Protein AF-A0A9E5NPL6-F1 (afdb_monomer)

Structure (mmCIF, N/CA/C/O backbone):
data_AF-A0A9E5NPL6-F1
#
_entry.id   AF-A0A9E5NPL6-F1
#
loop_
_atom_site.group_PDB
_atom_site.id
_atom_site.type_symbol
_atom_site.label_atom_id
_atom_site.label_alt_id
_atom_site.label_comp_id
_atom_site.label_asym_id
_atom_site.label_entity_id
_atom_site.label_seq_id
_atom_site.pdbx_PDB_ins_code
_atom_site.Cartn_x
_atom_site.Cartn_y
_atom_site.Cartn_z
_atom_site.occupancy
_atom_site.B_iso_or_equiv
_atom_site.auth_seq_id
_atom_site.auth_comp_id
_atom_site.auth_asym_id
_atom_site.auth_atom_id
_atom_site.pdbx_PDB_model_num
ATOM 1 N N . VAL A 1 1 ? 6.848 6.353 20.439 1.00 38.78 1 VAL A N 1
ATOM 2 C CA . VAL A 1 1 ? 7.927 6.007 19.487 1.00 38.78 1 VAL A CA 1
ATOM 3 C C . VAL A 1 1 ? 7.367 4.941 18.567 1.00 38.78 1 VAL A C 1
ATOM 5 O O . VAL A 1 1 ? 7.114 3.843 19.040 1.00 38.78 1 VAL A O 1
ATOM 8 N N . VAL A 1 2 ? 7.049 5.287 17.318 1.00 30.00 2 VAL A N 1
ATOM 9 C CA . VAL A 1 2 ? 6.638 4.300 16.309 1.00 30.00 2 VAL A CA 1
ATOM 10 C C . VAL A 1 2 ? 7.932 3.731 15.748 1.00 30.00 2 VAL A C 1
ATOM 12 O O . VAL A 1 2 ? 8.595 4.371 14.940 1.00 30.00 2 VAL A O 1
ATOM 15 N N . ALA A 1 3 ? 8.357 2.596 16.293 1.00 31.83 3 ALA A N 1
ATOM 16 C CA . ALA A 1 3 ? 9.470 1.843 15.744 1.00 31.83 3 ALA A CA 1
ATOM 17 C C . ALA A 1 3 ? 8.955 1.124 14.494 1.00 31.83 3 ALA A C 1
ATOM 19 O O . ALA A 1 3 ? 8.072 0.270 14.580 1.00 31.83 3 ALA A O 1
ATOM 20 N N . SER A 1 4 ? 9.461 1.524 13.332 1.00 40.28 4 SER A N 1
ATOM 21 C CA . SER A 1 4 ? 9.254 0.841 12.062 1.00 40.28 4 SER A CA 1
ATOM 22 C C . SER A 1 4 ? 9.804 -0.581 12.174 1.00 40.28 4 SER A C 1
ATOM 24 O O . SER A 1 4 ? 11.012 -0.794 12.196 1.00 40.28 4 SER A O 1
ATOM 26 N N . LEU A 1 5 ? 8.907 -1.565 12.278 1.00 42.22 5 LEU A N 1
ATOM 27 C CA . LEU A 1 5 ? 9.265 -2.984 12.367 1.00 42.22 5 LEU A CA 1
ATOM 28 C C . LEU A 1 5 ? 9.624 -3.603 11.004 1.00 42.22 5 LEU A C 1
ATOM 30 O O . LEU A 1 5 ? 9.785 -4.814 10.908 1.00 42.22 5 LEU A O 1
ATOM 34 N N . TRP A 1 6 ? 9.722 -2.794 9.949 1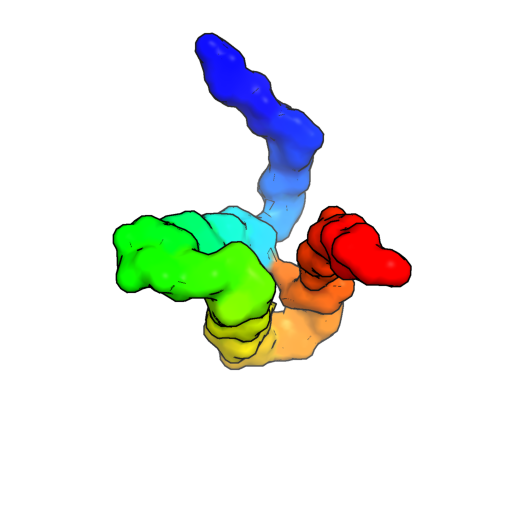.00 50.12 6 TRP A N 1
ATOM 35 C CA . TRP A 1 6 ? 9.945 -3.264 8.588 1.00 50.12 6 TRP A CA 1
ATOM 36 C C . TRP A 1 6 ? 10.897 -2.308 7.885 1.00 50.12 6 TRP A C 1
ATOM 38 O O . TRP A 1 6 ? 10.638 -1.105 7.814 1.00 50.12 6 TRP A O 1
ATOM 48 N N . ASN A 1 7 ? 12.019 -2.853 7.418 1.00 43.06 7 ASN A N 1
ATOM 49 C CA . ASN A 1 7 ? 12.938 -2.159 6.532 1.00 43.06 7 ASN A CA 1
ATOM 50 C C . ASN A 1 7 ? 12.144 -1.828 5.259 1.00 43.06 7 ASN A C 1
ATOM 52 O O . ASN A 1 7 ? 11.751 -2.731 4.522 1.00 43.06 7 ASN A O 1
ATOM 56 N N . VAL A 1 8 ? 11.806 -0.553 5.062 1.00 49.44 8 VAL A N 1
ATOM 57 C CA . VAL A 1 8 ? 11.162 -0.055 3.840 1.00 49.44 8 VAL A CA 1
ATOM 58 C C . VAL A 1 8 ? 12.255 -0.005 2.772 1.00 49.44 8 VAL A C 1
ATOM 60 O O . VAL A 1 8 ? 12.812 1.053 2.504 1.00 49.44 8 VAL A O 1
ATOM 63 N N . ASP A 1 9 ? 12.642 -1.174 2.262 1.00 50.16 9 ASP A N 1
ATOM 64 C CA . ASP A 1 9 ? 13.736 -1.309 1.288 1.00 50.16 9 ASP A CA 1
ATOM 65 C C . ASP A 1 9 ? 13.309 -0.972 -0.148 1.00 50.16 9 ASP A C 1
ATOM 67 O O . ASP A 1 9 ? 14.162 -0.733 -0.992 1.00 50.16 9 ASP A O 1
ATOM 71 N N . ASP A 1 10 ? 12.012 -0.876 -0.445 1.00 64.38 10 ASP A N 1
ATOM 72 C CA . ASP A 1 10 ? 11.541 -0.592 -1.800 1.00 64.38 10 ASP A CA 1
ATOM 73 C C . ASP A 1 10 ? 10.446 0.477 -1.777 1.00 64.38 10 ASP A C 1
ATOM 75 O O . ASP A 1 10 ? 9.400 0.308 -1.150 1.00 64.38 10 ASP A O 1
ATOM 79 N N . GLU A 1 11 ? 10.674 1.584 -2.486 1.00 74.06 11 GLU A N 1
ATOM 80 C CA . GLU A 1 11 ? 9.736 2.698 -2.712 1.00 74.06 11 GLU A CA 1
ATOM 81 C C . GLU A 1 11 ? 8.311 2.211 -3.040 1.00 74.06 11 GLU A C 1
ATOM 83 O O . GLU A 1 11 ? 7.324 2.718 -2.502 1.00 74.06 11 GLU A O 1
ATOM 88 N N . ALA A 1 12 ? 8.210 1.136 -3.826 1.00 73.38 12 ALA A N 1
ATOM 89 C CA . ALA A 1 12 ? 6.954 0.480 -4.169 1.00 73.38 12 ALA A CA 1
ATOM 90 C C . ALA A 1 12 ? 6.183 -0.056 -2.945 1.00 73.38 12 ALA A C 1
ATOM 92 O O . ALA A 1 12 ? 4.959 0.049 -2.903 1.00 73.38 12 ALA A O 1
ATOM 93 N N . THR A 1 13 ? 6.869 -0.571 -1.918 1.00 74.56 13 THR A N 1
ATOM 94 C CA . THR A 1 13 ? 6.246 -1.013 -0.656 1.00 74.56 13 THR A CA 1
ATOM 95 C C . THR A 1 13 ? 5.672 0.169 0.123 1.00 74.56 13 THR A C 1
ATOM 97 O O . THR A 1 13 ? 4.573 0.077 0.673 1.00 74.56 13 THR A O 1
ATOM 100 N N . GLY A 1 14 ? 6.391 1.295 0.154 1.00 81.75 14 GLY A N 1
ATOM 101 C CA . GLY A 1 14 ? 5.905 2.524 0.783 1.00 81.75 14 GLY A CA 1
ATOM 102 C C . GLY A 1 14 ? 4.619 3.020 0.122 1.00 81.75 14 GLY A C 1
ATOM 103 O O . GLY A 1 14 ? 3.619 3.246 0.803 1.00 81.75 14 GLY A O 1
ATOM 104 N N . ILE A 1 15 ? 4.621 3.078 -1.212 1.00 83.88 15 ILE A N 1
ATOM 105 C CA . ILE A 1 15 ? 3.460 3.481 -2.015 1.00 83.88 15 ILE A CA 1
ATOM 106 C C . ILE A 1 15 ? 2.294 2.492 -1.834 1.00 83.88 15 ILE A C 1
ATOM 108 O O . ILE A 1 15 ? 1.141 2.911 -1.716 1.00 83.88 15 ILE A O 1
ATOM 112 N N . LEU A 1 16 ? 2.567 1.183 -1.770 1.00 84.06 16 LEU A N 1
ATOM 113 C CA . LEU A 1 16 ? 1.545 0.159 -1.536 1.00 84.06 16 LEU A CA 1
ATOM 114 C C . LEU A 1 16 ? 0.839 0.370 -0.192 1.00 84.06 16 LEU A C 1
ATOM 116 O O . LEU A 1 16 ? -0.391 0.350 -0.130 1.00 84.06 16 LEU A O 1
ATOM 120 N N . MET A 1 17 ? 1.605 0.605 0.875 1.00 83.19 17 MET A N 1
ATOM 121 C CA . MET A 1 17 ? 1.058 0.802 2.219 1.00 83.19 17 MET A CA 1
ATOM 122 C C . MET A 1 17 ? 0.313 2.133 2.350 1.00 83.19 17 MET A C 1
ATOM 124 O O . MET A 1 17 ? -0.743 2.178 2.980 1.00 83.19 17 MET A O 1
ATOM 128 N N . GLU A 1 18 ? 0.803 3.201 1.721 1.00 87.88 18 GLU A N 1
ATOM 129 C CA . GLU A 1 18 ? 0.100 4.486 1.660 1.00 87.88 18 GLU A CA 1
ATOM 13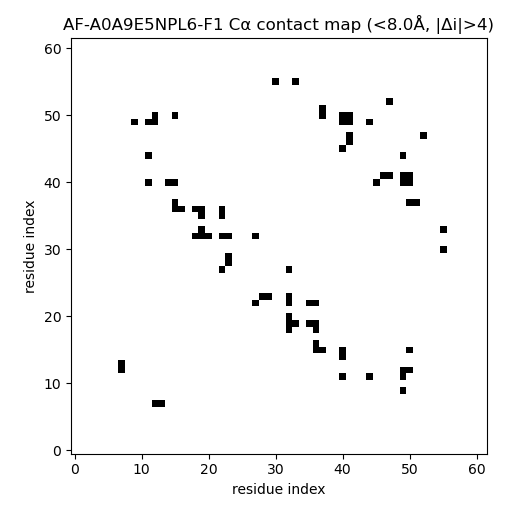0 C C . GLU A 1 18 ? -1.279 4.336 0.999 1.00 87.88 18 GLU A C 1
ATOM 132 O O . GLU A 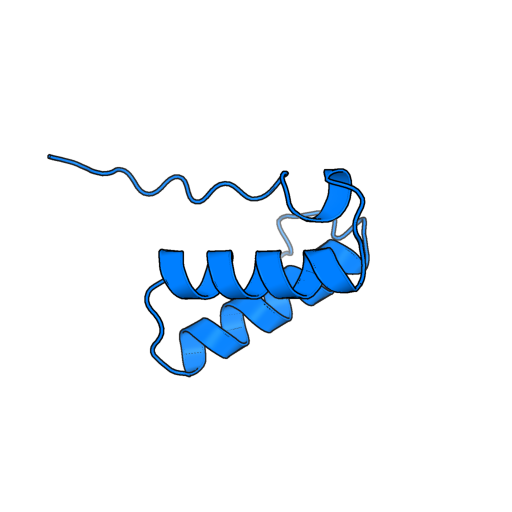1 18 ? -2.300 4.752 1.561 1.00 87.88 18 GLU A O 1
ATOM 137 N N . ARG A 1 19 ? -1.336 3.671 -0.161 1.00 88.31 19 ARG A N 1
ATOM 138 C CA . ARG A 1 19 ? -2.593 3.398 -0.874 1.00 88.31 19 ARG A CA 1
ATOM 139 C C . ARG A 1 19 ? 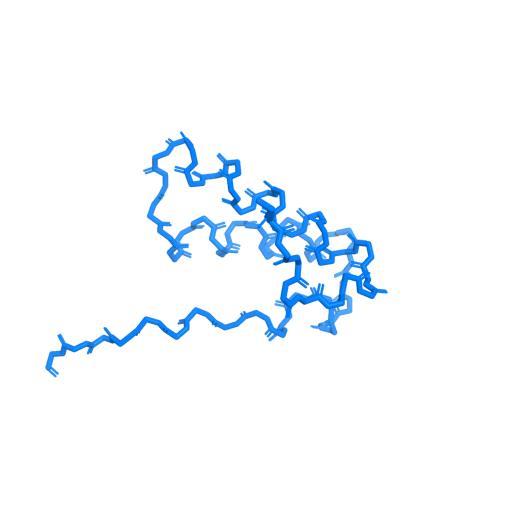-3.508 2.481 -0.067 1.00 88.31 19 ARG A C 1
ATOM 141 O O . ARG A 1 19 ? -4.704 2.745 0.027 1.00 88.31 19 ARG A O 1
ATOM 148 N N . PHE A 1 20 ? -2.960 1.450 0.574 1.00 88.06 20 PHE A N 1
ATOM 149 C CA . PHE A 1 20 ? -3.720 0.550 1.441 1.00 88.06 20 PHE A CA 1
ATOM 150 C C . PHE A 1 20 ? -4.428 1.305 2.575 1.00 88.06 20 PHE A C 1
ATOM 152 O O . PHE A 1 20 ? -5.645 1.185 2.721 1.00 88.06 20 PHE A O 1
ATOM 159 N N . TYR A 1 21 ? -3.702 2.127 3.338 1.00 88.19 21 TYR A N 1
ATOM 160 C CA . TYR A 1 21 ? -4.298 2.904 4.428 1.00 88.19 21 TYR A CA 1
ATOM 161 C C . TYR A 1 21 ? -5.260 3.984 3.931 1.00 88.19 21 TYR A C 1
ATOM 163 O O . TYR A 1 21 ? -6.261 4.256 4.594 1.00 88.19 21 TYR A O 1
ATOM 171 N N . THR A 1 22 ? -5.004 4.559 2.755 1.00 90.56 22 THR A N 1
ATOM 172 C CA . THR A 1 22 ? -5.933 5.495 2.107 1.00 90.56 22 THR A CA 1
ATOM 173 C C . THR A 1 22 ? -7.278 4.824 1.834 1.00 90.56 22 THR A C 1
ATOM 175 O O . THR A 1 22 ? -8.320 5.353 2.218 1.00 90.56 22 THR A O 1
ATOM 178 N N . HIS A 1 23 ? -7.263 3.630 1.241 1.00 89.56 23 HIS A N 1
ATOM 179 C CA . HIS A 1 23 ? -8.469 2.851 0.945 1.00 89.56 23 HIS A CA 1
ATOM 180 C C . HIS A 1 23 ? -9.177 2.365 2.213 1.00 89.56 23 HIS A C 1
ATOM 182 O O . HIS A 1 23 ? -10.405 2.414 2.303 1.00 89.56 23 HIS A O 1
ATOM 188 N N . LEU A 1 24 ? -8.414 1.972 3.234 1.00 87.56 24 LEU A N 1
ATOM 189 C CA . LEU A 1 24 ? -8.959 1.599 4.539 1.00 87.56 24 LEU A CA 1
ATOM 190 C C . LEU A 1 24 ? -9.672 2.785 5.215 1.00 87.56 24 LEU A C 1
ATOM 192 O O . LEU A 1 24 ? -10.780 2.637 5.727 1.00 87.56 24 LEU A O 1
ATOM 196 N N . GLY A 1 25 ? -9.082 3.984 5.152 1.00 89.50 25 GLY A N 1
ATOM 197 C CA . GLY A 1 25 ? -9.674 5.222 5.669 1.00 89.50 25 GLY A CA 1
ATOM 198 C C . GLY A 1 25 ? -10.937 5.669 4.924 1.00 89.50 25 GLY A C 1
ATOM 199 O O . GLY A 1 25 ? -11.764 6.378 5.492 1.00 89.50 25 GLY A O 1
ATOM 200 N N . GLN A 1 26 ? -11.130 5.211 3.684 1.00 90.50 26 GLN A N 1
ATOM 201 C CA . GLN A 1 26 ? -12.361 5.412 2.912 1.00 90.50 26 GLN A CA 1
ATOM 202 C C . GLN A 1 26 ? -13.481 4.424 3.288 1.00 90.50 26 GLN A C 1
ATOM 204 O O . GLN A 1 26 ? -14.576 4.493 2.732 1.00 90.50 26 GLN A O 1
ATOM 209 N N . GLY A 1 27 ? -13.234 3.515 4.238 1.00 89.50 27 GLY A N 1
ATOM 210 C CA . GLY A 1 27 ? -14.209 2.526 4.697 1.00 89.50 27 GLY A CA 1
ATOM 211 C C . GLY A 1 27 ? -14.227 1.233 3.879 1.00 89.50 27 GLY A C 1
ATOM 212 O O . GLY A 1 27 ? -15.166 0.447 4.009 1.00 89.50 27 GLY A O 1
ATOM 213 N N . MET A 1 28 ? -13.215 0.983 3.039 1.00 89.38 28 MET A N 1
ATOM 214 C CA . MET A 1 28 ? -13.064 -0.315 2.377 1.00 89.38 28 MET A CA 1
ATOM 215 C C . MET A 1 28 ? -12.667 -1.387 3.398 1.00 89.38 28 MET A C 1
ATOM 217 O O . MET A 1 28 ? -11.893 -1.129 4.315 1.00 89.38 28 MET A O 1
ATOM 221 N N . GLY A 1 29 ? -13.164 -2.616 3.229 1.00 86.69 29 GLY A N 1
ATOM 222 C CA . GLY A 1 29 ? -12.697 -3.747 4.036 1.00 86.69 29 GLY A CA 1
ATOM 223 C C . GLY A 1 29 ? -11.220 -4.047 3.763 1.00 86.69 29 GLY A C 1
ATOM 224 O O . GLY A 1 29 ? -10.768 -3.884 2.633 1.00 86.69 29 GLY A O 1
ATOM 225 N N . GLU A 1 30 ? -10.482 -4.528 4.764 1.00 83.38 30 GLU A N 1
ATOM 226 C CA . GLU A 1 30 ? -9.026 -4.763 4.699 1.00 83.38 30 GLU A CA 1
ATOM 227 C C . GLU A 1 30 ? -8.598 -5.552 3.449 1.00 83.38 30 GLU A C 1
ATOM 229 O O . GLU A 1 30 ? -7.697 -5.139 2.720 1.00 83.38 30 GLU A O 1
ATOM 234 N N . ALA A 1 31 ? -9.309 -6.635 3.120 1.00 84.12 31 ALA A N 1
ATOM 235 C CA . ALA A 1 31 ? -9.042 -7.422 1.914 1.00 84.12 31 ALA A CA 1
ATOM 236 C C . ALA A 1 31 ? -9.285 -6.643 0.609 1.00 84.12 31 ALA A C 1
ATOM 238 O O . ALA A 1 31 ? -8.545 -6.804 -0.362 1.00 84.12 31 ALA A O 1
ATOM 239 N N . ALA A 1 32 ? -10.312 -5.790 0.574 1.00 86.19 32 ALA A N 1
ATOM 240 C CA . ALA A 1 32 ? -10.626 -4.970 -0.591 1.00 86.19 32 ALA A CA 1
ATOM 241 C C . ALA A 1 32 ? -9.618 -3.823 -0.758 1.00 86.19 32 ALA A C 1
ATOM 243 O O . ALA A 1 32 ? -9.165 -3.576 -1.873 1.00 86.19 32 ALA A O 1
ATOM 244 N N . ALA A 1 33 ? -9.231 -3.175 0.342 1.00 89.50 33 ALA A N 1
ATOM 245 C CA . ALA A 1 33 ? -8.234 -2.111 0.362 1.00 89.50 33 ALA A CA 1
ATOM 246 C C . ALA A 1 33 ? -6.860 -2.615 -0.102 1.00 89.50 33 ALA A C 1
ATOM 248 O O . ALA A 1 33 ? -6.219 -1.976 -0.938 1.00 89.50 33 ALA A O 1
ATOM 249 N N . LEU A 1 34 ? -6.428 -3.789 0.379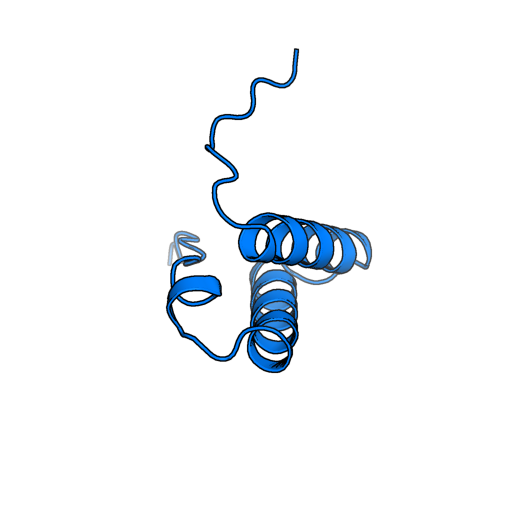 1.00 85.12 34 LEU A N 1
ATOM 250 C CA . LEU A 1 34 ? -5.138 -4.365 -0.011 1.00 85.12 34 LEU A CA 1
ATOM 251 C C . LEU A 1 34 ? -5.131 -4.769 -1.484 1.00 85.12 34 LEU A C 1
ATOM 253 O O . LEU A 1 34 ? -4.200 -4.432 -2.212 1.00 85.12 34 LEU A O 1
ATOM 257 N N . ARG A 1 35 ? -6.198 -5.431 -1.945 1.00 86.62 35 ARG A N 1
ATOM 258 C CA . ARG A 1 35 ? -6.338 -5.803 -3.356 1.00 86.62 35 ARG A CA 1
ATOM 259 C C . ARG A 1 35 ? -6.291 -4.577 -4.265 1.00 86.62 35 ARG A C 1
ATOM 261 O O . ARG A 1 35 ? -5.657 -4.618 -5.315 1.00 86.62 35 ARG A O 1
ATOM 268 N N . GLN A 1 36 ? -6.963 -3.498 -3.874 1.00 89.31 36 GLN A N 1
ATOM 269 C CA . GLN A 1 36 ? -6.984 -2.261 -4.644 1.00 89.31 36 GLN A CA 1
ATOM 270 C C . GLN A 1 36 ? -5.589 -1.619 -4.708 1.00 89.31 36 GLN A C 1
ATOM 272 O O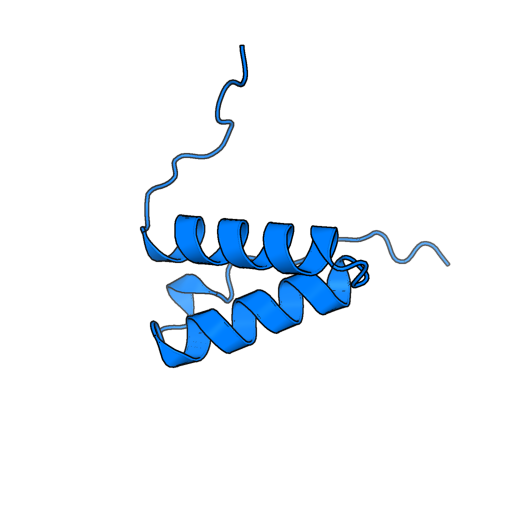 . GLN A 1 36 ? -5.134 -1.263 -5.794 1.00 89.31 36 GLN A O 1
ATOM 277 N N . ALA A 1 37 ? -4.871 -1.566 -3.583 1.00 88.31 37 ALA A N 1
ATOM 278 C CA . ALA A 1 37 ? -3.495 -1.075 -3.533 1.00 88.31 37 ALA A CA 1
ATOM 279 C C . ALA A 1 37 ? -2.527 -1.917 -4.392 1.00 88.31 37 ALA A C 1
ATOM 281 O O . ALA A 1 37 ? -1.686 -1.359 -5.095 1.00 88.31 37 ALA A O 1
ATOM 282 N N . GLN A 1 38 ? -2.680 -3.246 -4.408 1.00 83.69 38 GLN A N 1
ATOM 283 C CA . GLN A 1 38 ? -1.893 -4.144 -5.264 1.00 83.69 38 GLN A CA 1
ATOM 284 C C . GLN A 1 38 ? -2.161 -3.921 -6.756 1.00 83.69 38 GLN A C 1
ATOM 286 O O . GLN A 1 38 ? -1.218 -3.839 -7.537 1.00 83.69 38 GLN A O 1
ATOM 291 N N . LEU A 1 39 ? -3.431 -3.793 -7.162 1.00 86.69 39 LEU A N 1
ATOM 292 C CA . LEU A 1 39 ? -3.803 -3.514 -8.559 1.00 86.69 39 LEU A CA 1
ATOM 293 C C . LEU A 1 39 ? -3.251 -2.176 -9.049 1.00 86.69 39 LEU A C 1
ATOM 295 O O . LEU A 1 39 ? -2.954 -2.005 -10.229 1.00 86.69 39 LEU A O 1
ATOM 299 N N . GLU A 1 40 ? -3.169 -1.215 -8.143 1.00 87.38 40 GLU A N 1
ATOM 300 C CA . GLU A 1 40 ? -2.615 0.099 -8.399 1.00 87.38 40 GLU A CA 1
ATOM 301 C C . GLU A 1 40 ? -1.095 0.061 -8.561 1.00 87.38 40 GLU A C 1
ATOM 303 O O . GLU A 1 40 ? -0.595 0.551 -9.570 1.00 87.38 40 GLU A O 1
ATOM 308 N N . ILE A 1 41 ? -0.380 -0.602 -7.648 1.00 84.00 41 ILE A N 1
ATOM 309 C CA . ILE A 1 41 ? 1.069 -0.810 -7.770 1.00 84.00 41 ILE A CA 1
ATOM 310 C C . ILE A 1 41 ? 1.416 -1.624 -9.008 1.00 84.00 41 ILE A C 1
ATOM 312 O O . ILE A 1 41 ? 2.388 -1.299 -9.667 1.00 84.00 41 ILE A O 1
ATOM 316 N N . MET A 1 42 ? 0.618 -2.625 -9.380 1.00 83.88 42 MET A N 1
ATOM 317 C CA . MET A 1 42 ? 0.880 -3.458 -10.558 1.00 83.88 42 MET A CA 1
ATOM 318 C C . MET A 1 42 ? 0.953 -2.647 -11.865 1.00 83.88 42 MET A C 1
ATOM 320 O O . MET A 1 42 ? 1.595 -3.077 -12.821 1.00 83.88 42 MET A O 1
ATOM 324 N N . LYS A 1 43 ? 0.298 -1.479 -11.928 1.00 83.56 43 LYS A N 1
ATOM 325 C CA . LYS A 1 43 ? 0.375 -0.581 -13.091 1.00 83.56 43 LYS A CA 1
ATOM 326 C C . LYS A 1 43 ? 1.707 0.158 -13.166 1.00 83.56 43 LYS A C 1
ATOM 328 O O . LYS A 1 43 ? 2.223 0.345 -14.263 1.00 83.56 43 LYS A O 1
ATOM 333 N N . ASP A 1 44 ? 2.222 0.567 -12.012 1.00 80.12 44 ASP A N 1
ATOM 334 C CA . ASP A 1 44 ? 3.432 1.381 -11.892 1.00 80.12 44 ASP A CA 1
ATOM 335 C C . ASP A 1 44 ? 4.695 0.495 -11.795 1.00 80.12 44 ASP A C 1
ATOM 337 O O . ASP A 1 44 ? 5.748 0.834 -12.329 1.00 80.12 44 ASP A O 1
ATOM 341 N N . TYR A 1 45 ? 4.558 -0.689 -11.193 1.00 78.25 45 TYR A N 1
ATOM 342 C CA . TYR A 1 45 ? 5.584 -1.705 -10.966 1.00 78.25 45 TYR A CA 1
ATOM 343 C C . TYR A 1 45 ? 5.028 -3.089 -11.353 1.00 78.25 45 TYR A C 1
ATOM 345 O O . TYR A 1 45 ? 4.469 -3.805 -10.515 1.00 78.25 45 TYR A O 1
ATOM 353 N N . PRO A 1 46 ? 5.148 -3.488 -12.632 1.00 76.00 46 PRO A N 1
ATOM 354 C CA . PRO A 1 46 ? 4.588 -4.749 -13.118 1.00 76.00 46 PRO A CA 1
ATOM 355 C C . PRO A 1 46 ? 5.300 -5.979 -12.544 1.00 76.00 46 PRO A C 1
ATOM 357 O O . PRO A 1 46 ? 4.706 -7.060 -12.502 1.00 76.00 46 PRO A O 1
ATOM 360 N N . ASP A 1 47 ? 6.543 -5.829 -12.077 1.0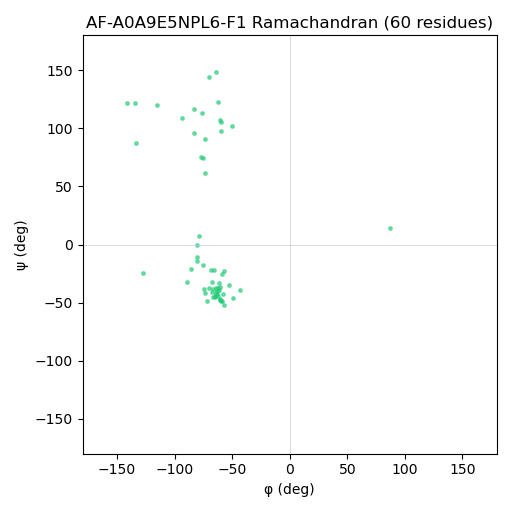0 76.06 47 ASP A N 1
ATOM 361 C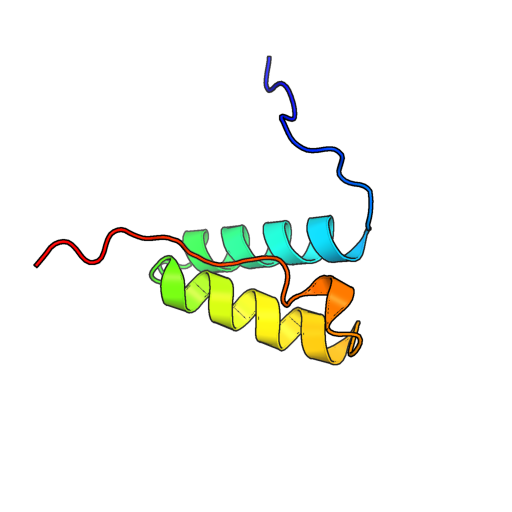 CA . ASP A 1 47 ? 7.313 -6.924 -11.499 1.00 76.06 47 ASP A CA 1
ATOM 362 C C . ASP A 1 47 ? 6.633 -7.475 -10.231 1.00 76.06 47 ASP A C 1
ATOM 364 O O . ASP A 1 47 ? 6.434 -6.737 -9.260 1.00 76.06 47 ASP A O 1
ATOM 368 N N . PRO A 1 48 ? 6.315 -8.786 -10.188 1.00 70.19 48 PRO A N 1
ATOM 369 C CA . PRO A 1 48 ? 5.627 -9.417 -9.058 1.00 70.19 48 PRO A CA 1
ATOM 370 C C . PRO A 1 48 ? 6.336 -9.250 -7.716 1.00 70.19 48 PRO A C 1
ATOM 372 O O . PRO A 1 48 ? 5.698 -9.329 -6.670 1.00 70.19 48 PRO A O 1
ATOM 375 N N . TYR A 1 49 ? 7.644 -8.993 -7.741 1.00 70.88 49 TYR A N 1
ATOM 376 C CA . TYR A 1 49 ? 8.456 -8.720 -6.562 1.00 70.88 49 TYR A CA 1
ATOM 377 C C . TYR A 1 49 ? 7.875 -7.591 -5.683 1.00 70.88 49 TYR A C 1
ATOM 379 O O . TYR A 1 49 ? 7.917 -7.690 -4.457 1.00 70.88 49 TYR A O 1
ATOM 387 N N . TYR A 1 50 ? 7.257 -6.572 -6.295 1.00 68.38 50 TYR A N 1
ATOM 388 C CA . TYR A 1 50 ? 6.786 -5.373 -5.595 1.00 68.38 50 TYR A CA 1
ATOM 389 C C . TYR A 1 50 ? 5.382 -5.482 -4.981 1.00 68.38 50 TYR A C 1
ATOM 391 O O . TYR A 1 50 ? 5.057 -4.719 -4.074 1.00 68.38 50 TYR A O 1
ATOM 399 N N . TRP A 1 51 ? 4.535 -6.404 -5.450 1.00 69.50 51 TRP A N 1
ATOM 400 C CA . TRP A 1 51 ? 3.136 -6.505 -5.000 1.00 69.50 51 TRP A CA 1
ATOM 401 C C . TRP A 1 51 ? 2.716 -7.900 -4.525 1.00 69.50 51 TRP A C 1
ATOM 403 O O . TRP A 1 51 ? 1.792 -8.002 -3.715 1.00 69.50 51 TRP A O 1
ATOM 413 N N . ALA A 1 52 ? 3.376 -8.971 -4.981 1.00 66.31 52 ALA A N 1
ATOM 414 C CA . ALA A 1 52 ? 3.009 -10.352 -4.646 1.00 66.31 52 ALA A CA 1
ATOM 415 C C . ALA A 1 52 ? 3.528 -10.811 -3.270 1.00 66.31 52 ALA A C 1
ATOM 417 O O . ALA A 1 52 ? 3.128 -11.863 -2.776 1.00 66.31 52 ALA A O 1
ATOM 418 N N . SER A 1 53 ? 4.406 -10.028 -2.645 1.00 65.88 53 SER A N 1
ATOM 419 C CA . SER A 1 53 ? 4.970 -10.261 -1.311 1.00 65.88 53 SER A CA 1
ATOM 420 C C . SER A 1 53 ? 3.986 -9.949 -0.173 1.00 65.88 53 SER A C 1
ATOM 422 O O . SER A 1 53 ? 4.163 -10.440 0.942 1.00 65.88 53 SER A O 1
ATOM 424 N N . PHE A 1 54 ? 2.912 -9.198 -0.446 1.00 65.25 54 PHE A N 1
ATOM 425 C CA . PHE A 1 54 ? 1.873 -8.884 0.535 1.00 65.25 54 PHE A CA 1
ATOM 426 C C . PHE A 1 54 ? 0.731 -9.893 0.457 1.00 65.25 54 PHE A C 1
ATOM 428 O O . PHE A 1 54 ? -0.072 -9.890 -0.477 1.00 65.25 54 PHE A O 1
ATOM 435 N N . VAL A 1 55 ? 0.633 -10.745 1.474 1.00 58.72 55 VAL A N 1
ATOM 436 C CA . VAL A 1 55 ? -0.466 -11.699 1.629 1.00 58.72 55 VAL A CA 1
ATOM 437 C C . VAL A 1 55 ? -1.234 -11.324 2.889 1.00 58.72 55 VAL A C 1
ATOM 439 O O . VAL A 1 55 ? -0.667 -11.303 3.982 1.00 58.72 55 VAL A O 1
ATOM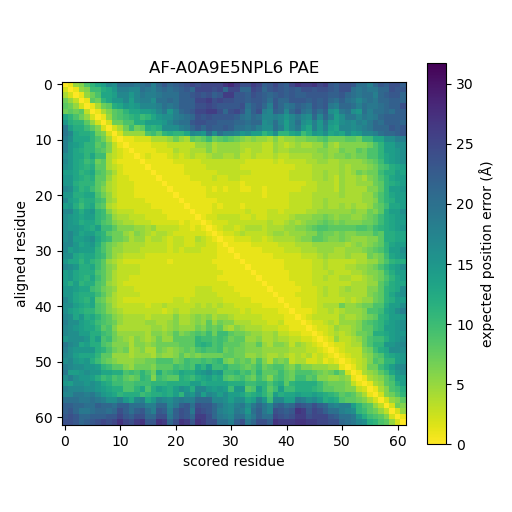 442 N N . LEU A 1 56 ? -2.524 -11.007 2.748 1.00 58.41 56 LEU A N 1
ATOM 443 C CA . LEU A 1 56 ? -3.400 -10.814 3.900 1.00 58.41 56 LEU A CA 1
ATOM 444 C C . LEU A 1 56 ? -3.710 -12.187 4.503 1.00 58.41 56 LEU A C 1
ATOM 446 O O . LEU A 1 56 ? -4.676 -12.841 4.116 1.00 58.41 56 LEU A O 1
ATOM 450 N N . SER A 1 57 ? -2.892 -12.627 5.454 1.00 47.66 57 SER A N 1
ATOM 451 C CA . SER A 1 57 ? -3.236 -13.757 6.318 1.00 47.66 57 SER A CA 1
ATOM 452 C C . SER A 1 57 ? -4.220 -13.285 7.384 1.00 47.66 57 SER A C 1
ATOM 454 O O . SER A 1 57 ? -3.859 -13.058 8.535 1.00 47.66 57 SER A O 1
ATOM 456 N N . GLY A 1 58 ? -5.473 -13.098 6.977 1.00 46.97 58 GLY A N 1
ATOM 457 C CA . GLY A 1 58 ? -6.599 -13.117 7.897 1.00 46.97 58 GLY A CA 1
ATOM 458 C C . GLY A 1 58 ? -6.982 -14.572 8.110 1.00 46.97 58 GLY A C 1
ATOM 459 O O . GLY A 1 58 ? -7.347 -15.247 7.148 1.00 46.97 58 GLY A O 1
ATOM 460 N N . ASP A 1 59 ? -6.859 -15.060 9.343 1.00 46.97 59 ASP A N 1
ATOM 461 C CA . ASP A 1 59 ? -7.478 -16.310 9.773 1.00 46.97 59 ASP A CA 1
ATOM 462 C C . ASP A 1 59 ? -8.959 -16.253 9.376 1.00 46.97 59 ASP A C 1
ATOM 464 O O . ASP A 1 59 ? -9.771 -15.546 9.972 1.00 46.97 59 ASP A O 1
ATOM 468 N N . GLY A 1 60 ? -9.298 -16.945 8.291 1.00 50.03 60 GLY A N 1
ATOM 469 C CA . GLY A 1 60 ? -10.670 -17.255 7.936 1.00 50.03 60 GLY A CA 1
ATOM 470 C C . GLY A 1 60 ? -11.156 -18.339 8.879 1.00 50.03 60 GLY A C 1
ATOM 471 O O . GLY A 1 60 ? -11.440 -19.441 8.425 1.00 50.03 60 GLY A O 1
ATOM 472 N N . GLY A 1 61 ? -11.187 -18.037 10.178 1.00 43.19 61 GLY A N 1
ATOM 473 C CA . GLY A 1 61 ? -11.735 -18.890 11.212 1.00 43.19 61 GLY A CA 1
ATOM 474 C C . GLY A 1 61 ? -13.203 -19.151 10.911 1.00 43.19 61 GLY A C 1
ATOM 475 O O . GLY A 1 61 ? -14.081 -18.333 11.199 1.00 43.19 61 GLY A O 1
ATOM 476 N N . ARG A 1 62 ? -13.453 -20.297 10.290 1.00 40.00 62 ARG A N 1
ATOM 477 C CA . ARG A 1 62 ? -14.726 -21.002 10.271 1.00 40.00 62 ARG A CA 1
ATOM 478 C C . ARG A 1 62 ? -14.465 -22.477 10.488 1.00 40.00 62 ARG A C 1
ATOM 480 O O . ARG A 1 62 ? -13.560 -23.011 9.813 1.00 40.00 62 ARG A O 1
#

Solvent-accessible surface area (backbone atoms only — not comparable to full-atom values): 3881 Å² total; per-residue (Å²): 133,90,74,78,91,60,86,83,84,44,74,56,52,54,52,32,51,53,42,22,53,52,34,38,74,73,70,41,53,68,72,57,12,45,51,52,20,39,61,53,43,43,74,82,44,71,56,57,81,61,48,68,76,71,72,87,84,65,83,79,86,121

Secondary structure (DSSP, 8-state):
-----S----HHHHHHHHHHHHHHHTT--HHHHHHHHHHHHHHH--SGGGTTT---------

Sequence (62 aa):
VVASLWNVDDEATGILMERFYTHLGQGMGEAAALRQAQLEIMKDYPDPYYWASFVLSGDGGR

pLDDT: mean 71.63, std 18.06, range [30.0, 90.56]

Radius of gyration: 12.37 Å; Cα contacts (8 Å, |Δi|>4): 42; chains: 1; bounding box: 28×27×33 Å

Nearest PDB structures (foldseek):
  1tfe-assembly1_A-2  TM=7.606E-01  e=3.828E+00  Thermus thermophilus
  2ddm-assembly1_A  TM=5.719E-01  e=1.284E+00  Escherichia coli
  5zwa-assembly1_B  TM=7.215E-01  e=3.191E+00  Salmonella enterica
  7pkq-assembly1_v  TM=7.111E-01  e=6.611E+00  Chlamydomonas reinhardtii

Foldseek 3Di:
DPDDPDDPVDPLLVQLVVQLVVCVVVVDDNVRSNVVSLVVSCVVPVPCVSRVPDDPPDPPPD

Mean predicted aligned error: 8.97 Å